Protein AF-A0A9E1VRY5-F1 (afdb_monomer_lite)

Structure (mmCIF, N/CA/C/O backbone):
data_AF-A0A9E1VRY5-F1
#
_entry.id   AF-A0A9E1VRY5-F1
#
loop_
_atom_site.group_PDB
_atom_site.id
_atom_site.type_symbol
_atom_site.label_atom_id
_atom_site.label_alt_id
_atom_site.label_comp_id
_atom_site.label_asym_id
_atom_site.label_entity_id
_atom_site.label_seq_id
_atom_site.pdbx_PDB_ins_code
_atom_site.Cartn_x
_atom_site.Cartn_y
_atom_site.Cartn_z
_atom_site.occupancy
_atom_site.B_iso_or_equiv
_atom_site.auth_seq_id
_atom_site.auth_comp_id
_atom_site.auth_asym_id
_atom_site.auth_atom_id
_atom_site.pdbx_PDB_model_num
ATOM 1 N N . MET A 1 1 ? 6.664 2.450 4.740 1.00 51.69 1 MET A N 1
ATOM 2 C CA . MET A 1 1 ? 5.485 3.036 4.072 1.00 51.69 1 MET A CA 1
ATOM 3 C C . MET A 1 1 ? 4.702 3.788 5.141 1.00 51.69 1 MET A C 1
ATOM 5 O O . MET A 1 1 ? 4.620 3.270 6.242 1.00 51.69 1 MET A O 1
ATOM 9 N N . GLY A 1 2 ? 4.213 5.011 4.906 1.00 58.94 2 GLY A N 1
ATOM 10 C CA . GLY A 1 2 ? 3.115 5.505 5.757 1.00 58.94 2 GLY A CA 1
ATOM 11 C C . GLY A 1 2 ? 1.888 4.640 5.478 1.00 58.94 2 GLY A C 1
ATOM 12 O O . GLY A 1 2 ? 1.753 4.241 4.318 1.00 58.94 2 GLY A O 1
ATOM 13 N N . LEU A 1 3 ? 1.067 4.358 6.493 1.00 70.25 3 LEU A N 1
ATOM 14 C CA . LEU A 1 3 ? -0.078 3.444 6.414 1.00 70.25 3 LEU A CA 1
ATOM 15 C C . LEU A 1 3 ? -0.955 3.789 5.196 1.00 70.25 3 LEU A C 1
ATOM 17 O O . LEU A 1 3 ? -1.642 4.806 5.184 1.00 70.25 3 LEU A O 1
ATOM 21 N N . ILE A 1 4 ? -0.856 3.002 4.123 1.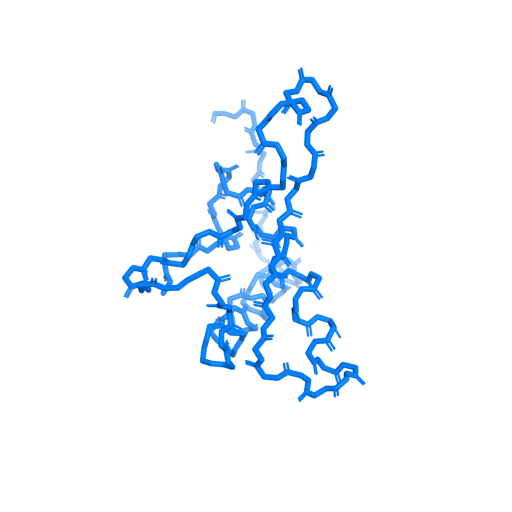00 85.25 4 ILE A N 1
ATOM 22 C CA . ILE A 1 4 ? -1.621 3.197 2.883 1.00 85.25 4 ILE A CA 1
ATOM 23 C C . ILE A 1 4 ? -3.067 2.783 3.110 1.00 85.25 4 ILE A C 1
ATOM 25 O O . ILE A 1 4 ? -3.974 3.461 2.637 1.00 85.25 4 ILE A O 1
ATOM 29 N N . CYS A 1 5 ? -3.267 1.68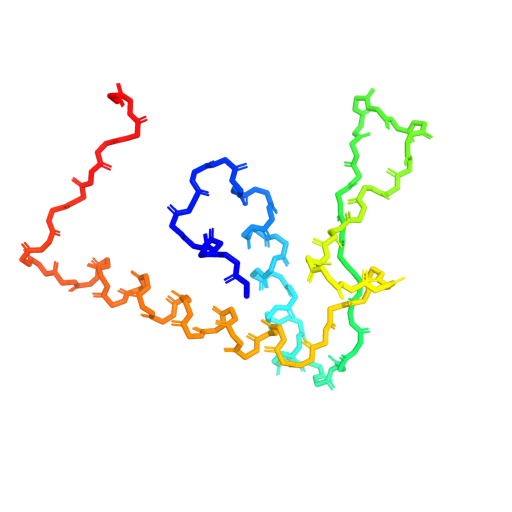3 3.834 1.00 87.25 5 CYS A N 1
ATOM 30 C CA . CYS A 1 5 ? -4.587 1.111 4.078 1.00 87.25 5 CYS A CA 1
ATOM 31 C C . CYS A 1 5 ? -5.452 1.958 5.025 1.00 87.25 5 CYS A C 1
ATOM 33 O O . CYS A 1 5 ? -6.667 1.810 5.010 1.00 87.25 5 CYS A O 1
ATOM 35 N N . SER A 1 6 ? -4.854 2.851 5.821 1.00 84.19 6 SER A N 1
ATOM 36 C CA . SER A 1 6 ? -5.577 3.681 6.795 1.00 84.19 6 SER A CA 1
ATOM 37 C C . SER A 1 6 ? -5.655 5.167 6.418 1.00 84.19 6 SER A C 1
ATOM 39 O O . SER A 1 6 ? -6.087 5.974 7.237 1.00 84.19 6 SER A O 1
ATOM 41 N N . ASP A 1 7 ? -5.189 5.561 5.228 1.00 86.81 7 ASP A N 1
ATOM 42 C CA . ASP A 1 7 ? -5.149 6.961 4.786 1.00 86.81 7 ASP A CA 1
ATOM 43 C C . ASP A 1 7 ? -6.169 7.207 3.663 1.00 86.81 7 ASP A C 1
ATOM 45 O O . ASP A 1 7 ? -5.984 6.795 2.512 1.00 86.81 7 ASP A O 1
ATOM 49 N N . THR A 1 8 ? -7.249 7.920 3.994 1.00 84.19 8 THR A N 1
ATOM 50 C CA . THR A 1 8 ? -8.366 8.220 3.083 1.00 84.19 8 THR A CA 1
ATOM 51 C C . THR A 1 8 ? -7.956 9.090 1.891 1.00 84.19 8 THR A C 1
ATOM 53 O O . THR A 1 8 ? -8.579 9.020 0.830 1.00 84.19 8 THR A O 1
ATOM 56 N N . LEU A 1 9 ? -6.857 9.847 1.990 1.00 88.00 9 LEU A N 1
ATOM 57 C CA . LEU A 1 9 ? -6.326 10.648 0.882 1.00 88.00 9 LEU A CA 1
ATOM 58 C C . LEU A 1 9 ? -5.537 9.800 -0.126 1.00 88.00 9 LEU A C 1
ATOM 60 O O . LEU A 1 9 ? -5.182 10.275 -1.208 1.00 88.00 9 LEU A O 1
ATOM 64 N N . ARG A 1 10 ? -5.255 8.533 0.203 1.00 89.12 10 ARG A N 1
ATOM 65 C CA . ARG A 1 10 ? -4.385 7.640 -0.576 1.00 89.12 10 ARG A CA 1
ATOM 66 C C . ARG A 1 10 ? -5.123 6.464 -1.213 1.00 89.12 10 ARG A C 1
ATOM 68 O O . ARG A 1 10 ? -4.472 5.542 -1.701 1.00 89.12 10 ARG A O 1
ATOM 75 N N . THR A 1 11 ? -6.448 6.531 -1.338 1.00 90.50 11 THR A N 1
ATOM 76 C CA . THR A 1 11 ? -7.298 5.489 -1.962 1.00 90.50 11 THR A CA 1
ATOM 77 C C . THR A 1 11 ? -6.804 5.020 -3.336 1.00 90.50 11 THR A C 1
ATOM 79 O O . THR A 1 11 ? -6.729 3.821 -3.597 1.00 90.50 11 THR A O 1
ATOM 82 N N . LYS A 1 12 ? -6.372 5.938 -4.212 1.00 92.00 12 LYS A N 1
ATOM 83 C CA . LYS A 1 12 ? -5.797 5.586 -5.528 1.00 92.00 12 LYS A CA 1
ATOM 84 C C . LYS A 1 12 ? -4.481 4.813 -5.412 1.00 92.00 12 LYS A C 1
ATOM 86 O O . LYS A 1 12 ? -4.234 3.891 -6.183 1.00 92.00 12 LYS A O 1
ATOM 91 N N . ALA A 1 13 ? -3.632 5.186 -4.455 1.00 92.75 13 ALA A N 1
ATOM 92 C CA . ALA A 1 13 ? -2.383 4.478 -4.200 1.00 92.75 13 ALA A CA 1
ATOM 93 C C . ALA A 1 13 ? -2.650 3.083 -3.619 1.00 92.75 13 ALA A C 1
ATOM 95 O O . ALA A 1 13 ? -2.021 2.125 -4.058 1.00 92.75 13 ALA A O 1
ATOM 96 N N . MET A 1 14 ? -3.616 2.961 -2.701 1.00 93.94 14 MET A N 1
ATOM 97 C CA . MET A 1 14 ? -4.072 1.676 -2.163 1.00 93.94 14 MET A CA 1
ATOM 98 C C . MET A 1 14 ? -4.573 0.755 -3.278 1.00 93.94 14 MET A C 1
ATOM 100 O O . MET A 1 14 ? -4.115 -0.379 -3.378 1.00 93.94 14 MET A O 1
ATOM 104 N N . GLN A 1 15 ? -5.429 1.259 -4.173 1.00 95.06 15 GLN A N 1
ATOM 105 C CA . GLN A 1 15 ? -5.929 0.490 -5.314 1.00 95.06 15 GLN A CA 1
ATOM 106 C C . GLN A 1 15 ? -4.787 -0.052 -6.188 1.00 95.06 15 GLN A C 1
ATOM 108 O O . GLN A 1 15 ? -4.774 -1.237 -6.518 1.00 95.06 15 GLN A O 1
ATOM 113 N N . LEU A 1 16 ? -3.817 0.795 -6.554 1.00 95.69 16 LEU A N 1
ATOM 114 C CA . LEU A 1 16 ? -2.658 0.362 -7.339 1.00 95.69 16 LEU A CA 1
ATOM 115 C C . LEU A 1 16 ? -1.835 -0.700 -6.598 1.00 95.69 16 LEU A C 1
ATOM 117 O O . LEU A 1 16 ? -1.437 -1.685 -7.213 1.00 95.69 16 LEU A O 1
ATOM 121 N N . MET A 1 17 ? -1.617 -0.539 -5.290 1.00 95.19 17 MET A N 1
ATOM 122 C CA . MET A 1 17 ? -0.891 -1.523 -4.482 1.00 95.19 17 MET A CA 1
ATOM 123 C C . MET A 1 17 ? -1.617 -2.872 -4.397 1.00 95.19 17 MET A C 1
ATOM 125 O O . MET A 1 17 ? -0.948 -3.901 -4.469 1.00 95.19 17 MET A O 1
ATOM 129 N N . CYS A 1 18 ? -2.955 -2.901 -4.351 1.00 96.00 18 CYS A N 1
ATOM 130 C CA . CYS A 1 18 ? -3.722 -4.150 -4.445 1.00 96.00 18 CYS A CA 1
ATOM 131 C C . CYS A 1 18 ? -3.427 -4.896 -5.754 1.00 96.00 18 CYS A C 1
ATOM 133 O O . CYS A 1 18 ? -3.145 -6.094 -5.733 1.00 96.00 18 CYS A O 1
ATOM 135 N N . TYR A 1 19 ? -3.444 -4.196 -6.894 1.00 96.12 19 TYR A N 1
ATOM 136 C CA . TYR A 1 19 ? -3.118 -4.808 -8.187 1.00 96.12 19 TYR A CA 1
ATOM 137 C C . TYR A 1 19 ? -1.672 -5.290 -8.254 1.00 96.12 19 TYR A C 1
ATOM 139 O O . TYR A 1 19 ? -1.416 -6.386 -8.747 1.00 96.12 19 TYR A O 1
ATOM 147 N N . VAL A 1 20 ? -0.732 -4.504 -7.728 1.00 95.75 20 VAL A N 1
ATOM 148 C CA . VAL A 1 20 ? 0.684 -4.884 -7.659 1.00 95.75 20 VAL A CA 1
ATOM 149 C C . VAL A 1 20 ? 0.863 -6.146 -6.819 1.00 95.75 20 VAL A C 1
ATOM 151 O O . VAL A 1 20 ? 1.545 -7.070 -7.257 1.00 95.75 20 VAL A O 1
ATOM 154 N N . TRP A 1 21 ? 0.216 -6.220 -5.655 1.00 95.62 21 TRP A N 1
ATOM 155 C CA . TRP A 1 21 ? 0.247 -7.393 -4.786 1.00 95.62 21 TRP A CA 1
ATOM 156 C C . TRP A 1 21 ? -0.335 -8.632 -5.485 1.00 95.62 21 TRP A C 1
ATOM 158 O O . TRP A 1 21 ? 0.341 -9.660 -5.550 1.00 95.62 21 TRP A O 1
ATOM 168 N N . MET A 1 22 ? -1.522 -8.531 -6.099 1.00 95.62 22 MET A N 1
ATOM 169 C CA . MET A 1 22 ? -2.140 -9.644 -6.840 1.00 95.62 22 MET A CA 1
ATOM 170 C C . MET A 1 22 ? -1.264 -10.118 -8.007 1.00 95.62 22 MET A C 1
ATOM 172 O O . MET A 1 22 ? -1.066 -11.322 -8.203 1.00 95.62 22 MET A O 1
ATOM 176 N N . TYR A 1 23 ? -0.709 -9.177 -8.773 1.00 95.81 23 TYR A N 1
ATOM 177 C CA . TYR A 1 23 ? 0.153 -9.478 -9.911 1.00 95.81 23 TYR A CA 1
ATOM 178 C C . TYR A 1 23 ? 1.457 -10.147 -9.468 1.00 95.81 23 TYR A C 1
ATOM 180 O O . TYR A 1 23 ? 1.850 -11.166 -10.039 1.00 95.81 23 TYR A O 1
ATOM 188 N N . HIS A 1 24 ? 2.095 -9.636 -8.411 1.00 94.75 24 HIS A N 1
ATOM 189 C CA . HIS A 1 24 ? 3.285 -10.237 -7.813 1.00 94.75 24 HIS A CA 1
ATOM 190 C C . HIS A 1 24 ? 3.015 -11.667 -7.331 1.00 94.75 24 HIS A C 1
ATOM 192 O O . HIS A 1 24 ? 3.783 -12.571 -7.650 1.00 94.75 24 HIS A O 1
ATOM 198 N N . LYS A 1 25 ? 1.910 -11.912 -6.613 1.00 93.31 25 LYS A N 1
ATOM 199 C CA . LYS A 1 25 ? 1.552 -13.263 -6.136 1.00 93.31 25 LYS A CA 1
ATOM 200 C C . LYS A 1 25 ? 1.289 -14.243 -7.284 1.00 93.31 25 LYS A C 1
ATOM 202 O O . LYS A 1 25 ? 1.647 -15.411 -7.171 1.00 93.31 25 LYS A O 1
ATOM 207 N N . SER A 1 26 ? 0.719 -13.764 -8.390 1.00 94.75 26 SER A N 1
ATOM 208 C CA . SER A 1 26 ? 0.372 -14.601 -9.547 1.00 94.75 26 SER A CA 1
ATOM 209 C C . SER A 1 26 ? 1.567 -14.903 -10.458 1.00 94.75 26 SER A C 1
ATOM 211 O O . SER A 1 26 ? 1.652 -15.987 -11.025 1.00 94.75 26 SER A O 1
ATOM 213 N N . THR A 1 27 ? 2.492 -13.952 -10.613 1.00 94.31 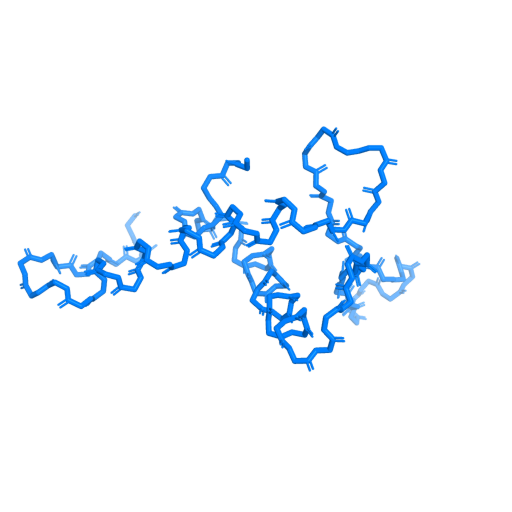27 THR A N 1
ATOM 214 C CA . THR A 1 27 ? 3.573 -14.026 -11.618 1.00 94.31 27 THR A CA 1
ATOM 215 C C . THR A 1 27 ? 4.975 -14.148 -11.031 1.00 94.31 27 THR A C 1
ATOM 217 O O . THR A 1 27 ? 5.902 -14.492 -11.757 1.00 94.31 27 THR A O 1
ATOM 220 N N . ARG A 1 28 ? 5.148 -13.864 -9.732 1.00 89.44 28 ARG A N 1
ATOM 221 C CA . ARG A 1 28 ? 6.448 -13.735 -9.046 1.00 89.44 28 ARG A CA 1
ATOM 222 C C . ARG A 1 28 ? 7.356 -12.642 -9.634 1.00 89.44 28 ARG A C 1
ATOM 224 O O . ARG A 1 28 ? 8.574 -12.718 -9.518 1.00 89.44 28 ARG A O 1
ATOM 231 N N . CYS A 1 29 ? 6.782 -11.626 -10.281 1.00 89.56 29 CYS A N 1
ATOM 232 C CA . CYS A 1 29 ? 7.534 -10.488 -10.805 1.00 89.56 29 CYS A CA 1
ATOM 233 C C . CYS A 1 29 ? 7.986 -9.552 -9.673 1.00 89.56 29 CYS A C 1
ATOM 235 O O . CYS A 1 29 ? 7.149 -8.989 -8.979 1.00 89.56 29 CYS A O 1
ATOM 237 N N . GLU A 1 30 ? 9.294 -9.342 -9.518 1.00 81.75 30 GLU A N 1
ATOM 238 C CA . GLU A 1 30 ? 9.874 -8.596 -8.384 1.00 81.75 30 GLU A CA 1
ATOM 239 C C . GLU A 1 30 ? 9.997 -7.078 -8.601 1.00 81.75 30 GLU A C 1
ATOM 241 O O . GLU A 1 30 ? 10.247 -6.332 -7.656 1.00 81.75 30 GLU A O 1
ATOM 246 N N . LYS A 1 31 ? 9.865 -6.605 -9.846 1.00 85.81 31 LYS A N 1
ATOM 247 C CA . LYS A 1 31 ? 10.023 -5.189 -10.212 1.00 85.81 31 LYS A CA 1
ATOM 248 C C . LYS A 1 31 ? 8.816 -4.729 -11.006 1.00 85.81 31 LYS A C 1
ATOM 250 O O . LYS A 1 31 ? 8.764 -4.893 -12.223 1.00 85.81 31 LYS A O 1
ATOM 255 N N . ILE A 1 32 ? 7.851 -4.146 -10.309 1.00 92.69 32 ILE A N 1
ATOM 256 C CA . ILE A 1 32 ? 6.573 -3.749 -10.898 1.00 92.69 32 ILE A CA 1
ATOM 257 C C . ILE A 1 32 ? 6.485 -2.226 -10.902 1.00 92.69 32 ILE A C 1
ATOM 259 O O . ILE A 1 32 ? 6.764 -1.583 -9.897 1.00 92.69 32 ILE A O 1
ATOM 263 N N . SER A 1 33 ? 6.076 -1.631 -12.022 1.00 92.94 33 SER A N 1
ATOM 264 C CA . SER A 1 33 ? 5.653 -0.229 -12.056 1.00 92.94 33 SER A CA 1
ATOM 265 C C . SER A 1 33 ? 4.144 -0.186 -12.240 1.00 92.94 33 SER A C 1
ATOM 267 O O . SER A 1 33 ? 3.603 -0.885 -13.095 1.00 92.94 33 SER A O 1
ATOM 269 N N . ALA A 1 34 ? 3.465 0.624 -11.435 1.00 94.44 34 ALA A N 1
ATOM 270 C CA . ALA A 1 34 ? 2.023 0.803 -11.501 1.00 94.44 34 ALA A CA 1
ATOM 271 C C . ALA A 1 34 ? 1.695 2.285 -11.649 1.00 94.44 34 ALA A C 1
ATOM 273 O O . ALA A 1 34 ? 2.410 3.145 -11.136 1.00 94.44 34 ALA A O 1
ATOM 274 N N . GLY A 1 35 ? 0.607 2.595 -12.343 1.00 94.38 35 GLY A N 1
ATOM 275 C CA . GLY A 1 35 ? 0.185 3.968 -12.561 1.00 94.38 35 GLY A CA 1
ATOM 276 C C . GLY A 1 35 ? -1.233 4.059 -13.095 1.00 94.38 35 GLY A C 1
ATOM 277 O O . GLY A 1 35 ? -1.840 3.058 -13.464 1.00 94.38 35 GLY A O 1
ATOM 278 N N . ILE A 1 36 ? -1.752 5.281 -13.123 1.00 94.44 36 ILE A N 1
ATOM 279 C CA . ILE A 1 36 ? -3.090 5.597 -13.621 1.00 94.44 36 ILE A CA 1
ATOM 280 C C . ILE A 1 36 ? -2.951 6.394 -14.911 1.00 94.44 36 ILE A C 1
ATOM 282 O O . ILE A 1 36 ? -2.151 7.325 -14.994 1.00 94.44 36 ILE A O 1
ATOM 286 N N . ILE A 1 37 ? -3.771 6.067 -15.902 1.00 93.75 37 ILE A N 1
ATOM 287 C CA . ILE A 1 37 ? -3.960 6.903 -17.087 1.00 93.75 37 ILE A CA 1
ATOM 288 C C . ILE A 1 37 ? -5.187 7.779 -16.831 1.00 93.75 37 ILE A C 1
ATOM 290 O O . ILE A 1 37 ? -6.287 7.276 -16.607 1.00 93.75 37 ILE A O 1
ATOM 294 N N . SER A 1 38 ? -4.997 9.098 -16.824 1.00 91.38 38 SER A N 1
ATOM 295 C CA . SER A 1 38 ? -6.093 10.055 -16.658 1.00 91.38 38 SER A CA 1
ATOM 296 C C . SER A 1 38 ? -6.611 10.489 -18.021 1.00 91.38 38 SER A C 1
ATOM 298 O O . SER A 1 38 ? -5.907 11.186 -18.744 1.00 91.38 38 SER A O 1
ATOM 300 N N . PHE A 1 39 ? -7.860 10.163 -18.354 1.00 92.31 39 PHE A N 1
ATOM 301 C CA . PHE A 1 39 ? -8.465 10.660 -19.595 1.00 92.31 39 PHE A CA 1
ATOM 302 C C . PHE A 1 39 ? -8.688 12.176 -19.591 1.00 92.31 39 PHE A C 1
ATOM 304 O O . PHE A 1 39 ? -8.608 12.802 -20.641 1.00 92.31 39 PHE A O 1
ATOM 311 N N . ARG A 1 40 ? -8.896 12.787 -18.415 1.00 91.94 40 ARG A N 1
ATOM 312 C CA . ARG A 1 40 ? -8.993 14.251 -18.287 1.00 91.94 40 ARG A CA 1
ATOM 313 C C . ARG A 1 40 ? -7.657 14.936 -18.593 1.00 91.94 40 ARG A C 1
ATOM 315 O O . ARG A 1 40 ? -7.648 16.002 -19.191 1.00 91.94 40 ARG A O 1
ATOM 322 N N . ASN A 1 41 ? -6.549 14.312 -18.191 1.00 88.94 41 ASN A N 1
ATOM 323 C CA . ASN A 1 41 ? -5.199 14.864 -18.313 1.00 88.94 41 ASN A CA 1
ATOM 324 C C . ASN A 1 41 ? -4.313 13.933 -19.150 1.00 88.94 41 ASN A C 1
ATOM 326 O O . ASN A 1 41 ? -3.242 13.522 -18.702 1.00 88.94 41 ASN A O 1
ATOM 330 N N . LEU A 1 42 ? -4.774 13.568 -20.350 1.00 91.06 42 LEU A N 1
ATOM 331 C CA . LEU A 1 42 ? -4.113 12.554 -21.178 1.00 91.06 42 LEU A CA 1
ATOM 332 C C . LEU A 1 42 ? -2.676 12.947 -21.569 1.00 91.06 42 LEU A C 1
ATOM 334 O O . LEU A 1 42 ? -1.806 12.086 -21.668 1.00 91.06 42 LEU A O 1
ATOM 338 N N . SER A 1 43 ? -2.405 14.251 -21.703 1.00 93.12 43 SER A N 1
ATOM 339 C CA . SER A 1 43 ? -1.070 14.810 -21.965 1.00 93.12 43 SER A CA 1
ATOM 340 C C . SER A 1 43 ? -0.029 14.454 -20.901 1.00 93.12 43 SER A C 1
ATOM 342 O O . SER A 1 43 ? 1.162 14.450 -21.194 1.00 93.12 43 SER A O 1
ATOM 344 N N . ASN A 1 44 ? -0.458 14.138 -19.675 1.00 88.94 44 ASN A N 1
ATOM 345 C CA . ASN A 1 44 ? 0.441 13.765 -18.581 1.00 88.94 44 ASN A CA 1
ATOM 346 C C . ASN A 1 44 ? 0.911 12.304 -18.683 1.00 88.94 44 ASN A C 1
ATOM 348 O O . ASN A 1 44 ? 1.709 11.858 -17.858 1.00 88.94 44 ASN A O 1
ATOM 352 N N . GLY A 1 45 ? 0.410 11.550 -19.667 1.00 91.25 45 GLY A N 1
ATOM 353 C CA . GLY A 1 45 ? 0.726 10.142 -19.847 1.00 91.25 45 GLY A CA 1
ATOM 354 C C . GLY A 1 45 ? 0.314 9.293 -18.643 1.00 91.25 45 GLY A C 1
ATOM 355 O O . GLY A 1 45 ? -0.702 9.535 -17.989 1.00 91.25 45 GLY A O 1
ATOM 356 N N . THR A 1 46 ? 1.111 8.262 -18.357 1.00 92.44 46 THR A N 1
ATOM 357 C CA . THR A 1 46 ? 0.876 7.388 -17.200 1.00 92.44 46 THR A CA 1
ATOM 358 C C . THR A 1 46 ? 1.382 8.057 -15.925 1.00 92.44 46 THR A C 1
ATOM 360 O O . THR A 1 46 ? 2.586 8.235 -15.737 1.00 92.44 46 THR A O 1
ATOM 363 N N . MET A 1 47 ? 0.466 8.374 -15.014 1.00 92.00 47 MET A N 1
ATOM 364 C CA . MET A 1 47 ? 0.780 8.889 -13.684 1.00 92.00 47 MET A CA 1
ATOM 365 C C . MET A 1 47 ? 1.211 7.731 -12.779 1.00 92.00 47 MET A C 1
ATOM 367 O O . MET A 1 47 ? 0.369 7.018 -12.229 1.00 92.00 47 MET A O 1
ATOM 371 N N . LYS A 1 48 ? 2.522 7.517 -12.657 1.00 92.38 48 LYS A N 1
ATOM 372 C CA . LYS A 1 48 ? 3.100 6.404 -11.891 1.00 92.38 48 LYS A CA 1
ATOM 373 C C . LYS A 1 48 ? 2.974 6.594 -10.378 1.00 92.38 48 LYS A C 1
ATOM 375 O O . LYS A 1 48 ? 3.049 7.713 -9.866 1.00 92.38 48 LYS A O 1
ATOM 380 N N . LEU A 1 49 ? 2.820 5.480 -9.666 1.00 91.69 49 LEU A N 1
ATOM 381 C CA . LEU A 1 49 ? 2.882 5.423 -8.213 1.00 91.69 49 LEU A CA 1
ATOM 382 C C . LEU A 1 49 ? 4.316 5.694 -7.757 1.00 91.69 49 LEU A C 1
ATOM 384 O O . LEU A 1 49 ? 5.242 4.985 -8.143 1.00 91.69 49 LEU A O 1
ATOM 388 N N . LYS A 1 50 ? 4.488 6.701 -6.902 1.00 86.56 50 LYS A N 1
ATOM 389 C CA . LYS A 1 50 ? 5.786 7.032 -6.311 1.00 86.56 50 LYS A CA 1
ATOM 390 C C . LYS A 1 50 ? 5.923 6.390 -4.939 1.00 86.56 50 LYS A C 1
ATOM 392 O O . LYS A 1 50 ? 5.065 6.573 -4.074 1.00 86.56 50 LYS A O 1
ATOM 397 N N . ILE A 1 51 ? 7.030 5.686 -4.728 1.00 82.06 51 ILE A N 1
ATOM 398 C CA . ILE A 1 51 ? 7.382 5.102 -3.434 1.00 82.06 51 ILE A CA 1
ATOM 399 C C . ILE A 1 51 ? 8.260 6.099 -2.680 1.00 82.06 51 ILE A C 1
ATOM 401 O O . ILE A 1 51 ? 9.262 6.591 -3.199 1.00 82.06 51 ILE A O 1
ATOM 405 N N . LYS A 1 52 ? 7.861 6.438 -1.449 1.00 75.31 52 LYS A N 1
ATOM 406 C CA . LYS A 1 52 ? 8.593 7.399 -0.614 1.00 75.31 52 LYS A CA 1
ATOM 407 C C . LYS A 1 52 ? 10.023 6.893 -0.396 1.00 75.31 52 LYS A C 1
ATOM 409 O O . LYS A 1 52 ? 10.203 5.742 -0.017 1.00 75.31 52 LYS A O 1
ATOM 414 N N . ASN A 1 53 ? 11.007 7.769 -0.596 1.00 73.38 53 ASN A N 1
ATOM 415 C CA . ASN A 1 53 ? 12.443 7.475 -0.487 1.00 73.38 53 ASN A CA 1
ATOM 416 C C . ASN A 1 53 ? 12.992 6.484 -1.534 1.00 73.38 53 ASN A C 1
ATOM 418 O O . ASN A 1 53 ? 14.112 6.005 -1.376 1.00 73.38 53 ASN A O 1
ATOM 422 N N . SER A 1 54 ? 12.250 6.199 -2.609 1.00 77.12 54 SER A N 1
ATOM 423 C CA . SER A 1 54 ? 12.785 5.492 -3.774 1.00 77.12 54 SER A CA 1
ATOM 424 C C . SER A 1 54 ? 13.243 6.494 -4.831 1.00 77.12 54 SER A C 1
ATOM 426 O O . SER A 1 54 ? 12.541 7.458 -5.133 1.00 77.12 54 SER A O 1
ATOM 428 N N . GLN A 1 55 ? 14.411 6.246 -5.424 1.00 76.00 55 GLN A N 1
ATOM 429 C CA . GLN A 1 55 ? 14.882 6.978 -6.608 1.00 76.00 55 GLN A CA 1
ATOM 430 C C . GLN A 1 55 ? 14.234 6.465 -7.905 1.00 76.00 55 GLN A C 1
ATOM 432 O O . GLN A 1 55 ? 14.465 7.018 -8.976 1.00 76.00 55 GLN A O 1
ATOM 437 N N . THR A 1 56 ? 13.436 5.397 -7.821 1.00 82.38 56 THR A N 1
ATOM 438 C CA . THR A 1 56 ? 12.784 4.753 -8.965 1.00 82.38 56 THR A CA 1
ATOM 439 C C . THR A 1 56 ? 11.273 4.655 -8.755 1.00 82.38 56 THR A C 1
ATOM 441 O O . THR A 1 56 ? 10.799 4.538 -7.625 1.00 82.38 56 THR A O 1
ATOM 444 N N . ASP A 1 57 ? 10.516 4.614 -9.852 1.00 83.75 57 ASP A N 1
ATOM 445 C CA . ASP A 1 57 ? 9.072 4.320 -9.841 1.00 83.75 57 ASP A CA 1
ATOM 446 C C . ASP A 1 57 ? 8.781 2.803 -9.809 1.00 83.75 57 ASP A C 1
ATOM 448 O O . ASP A 1 57 ? 7.709 2.353 -10.231 1.00 83.75 57 ASP A O 1
ATOM 452 N N . LEU A 1 58 ? 9.770 1.998 -9.405 1.00 89.62 58 LEU A N 1
ATOM 453 C CA . LEU A 1 58 ? 9.631 0.557 -9.255 1.00 89.62 58 LEU A CA 1
ATOM 454 C C . LEU A 1 58 ? 9.212 0.231 -7.827 1.00 89.62 58 LEU A C 1
ATOM 456 O O . LEU A 1 58 ? 9.750 0.760 -6.855 1.00 89.62 58 LEU A O 1
ATOM 460 N N . ILE A 1 59 ? 8.250 -0.672 -7.737 1.00 91.06 59 ILE A N 1
ATOM 461 C CA . ILE A 1 59 ? 7.750 -1.257 -6.508 1.00 91.06 59 ILE A CA 1
ATOM 462 C C . ILE A 1 59 ? 8.466 -2.590 -6.358 1.00 91.06 59 ILE A C 1
ATOM 464 O O . ILE A 1 59 ? 8.392 -3.445 -7.245 1.00 91.06 59 ILE A O 1
ATOM 468 N N . ASP A 1 60 ? 9.196 -2.722 -5.259 1.00 89.88 60 ASP A N 1
ATOM 469 C CA . ASP A 1 60 ? 9.995 -3.891 -4.932 1.00 89.88 60 ASP A CA 1
ATOM 470 C C . ASP A 1 60 ? 9.241 -4.849 -4.001 1.00 89.88 60 ASP A C 1
ATOM 472 O O . ASP A 1 60 ? 8.222 -4.510 -3.387 1.00 89.88 60 ASP A O 1
ATOM 476 N N . SER A 1 61 ? 9.779 -6.056 -3.846 1.00 88.75 61 SER A N 1
ATOM 477 C CA . SER A 1 61 ? 9.199 -7.078 -2.973 1.00 88.75 61 SER A CA 1
ATOM 478 C C . SER A 1 61 ? 9.075 -6.611 -1.516 1.00 88.75 61 SER A C 1
ATOM 480 O O . SER A 1 61 ? 8.126 -6.991 -0.834 1.00 88.75 61 SER A O 1
ATOM 482 N N . SER A 1 62 ? 9.976 -5.745 -1.032 1.00 89.75 62 SER A N 1
ATOM 483 C CA . SER A 1 62 ? 9.924 -5.223 0.342 1.00 89.75 62 SER A CA 1
ATOM 484 C C . SER A 1 62 ? 8.706 -4.317 0.580 1.00 89.75 62 SER A C 1
ATOM 486 O O . SER A 1 62 ? 8.031 -4.426 1.612 1.00 89.75 62 SER A O 1
ATOM 488 N N . SER A 1 63 ? 8.362 -3.481 -0.405 1.00 90.19 63 SER A N 1
ATOM 489 C CA . SER A 1 63 ? 7.157 -2.650 -0.395 1.00 90.19 63 SER A CA 1
ATOM 490 C C . SER A 1 63 ? 5.889 -3.498 -0.466 1.00 90.19 63 SER A C 1
ATOM 492 O O . SER A 1 63 ? 4.916 -3.200 0.224 1.00 90.19 63 SER A O 1
ATOM 494 N N . ILE A 1 64 ? 5.909 -4.577 -1.255 1.00 92.25 64 ILE A N 1
ATOM 495 C CA . ILE A 1 64 ? 4.777 -5.504 -1.403 1.00 92.25 64 ILE A CA 1
ATOM 496 C C . ILE A 1 64 ? 4.518 -6.267 -0.102 1.00 92.25 64 ILE A C 1
ATOM 498 O O . ILE A 1 64 ? 3.374 -6.335 0.338 1.00 92.25 64 ILE A O 1
ATOM 502 N N . VAL A 1 65 ? 5.564 -6.784 0.551 1.00 92.38 65 VAL A N 1
ATOM 503 C CA . VAL A 1 65 ? 5.450 -7.473 1.851 1.00 92.38 65 VAL A CA 1
ATOM 504 C C . VAL A 1 65 ? 4.962 -6.520 2.940 1.00 92.38 65 VAL A C 1
ATOM 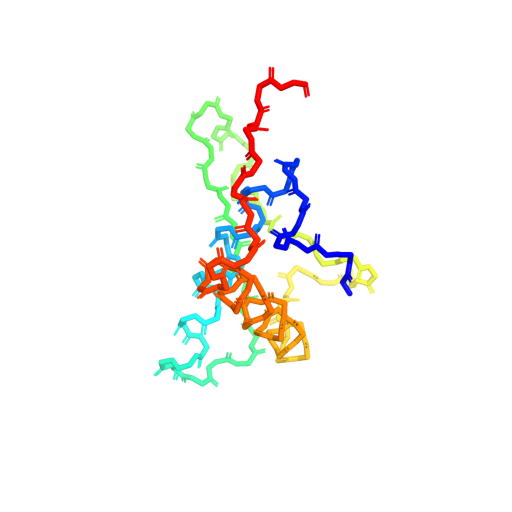506 O O . VAL A 1 65 ? 4.157 -6.896 3.789 1.00 92.38 65 VAL A O 1
ATOM 509 N N . SER A 1 66 ? 5.432 -5.272 2.924 1.00 92.06 66 SER A N 1
ATOM 510 C CA . SER A 1 66 ? 4.972 -4.257 3.877 1.00 92.06 66 SER A CA 1
ATOM 511 C C . SER A 1 66 ? 3.489 -3.936 3.676 1.00 92.06 66 SER A C 1
ATOM 513 O O . SER A 1 66 ? 2.742 -3.873 4.646 1.00 92.06 66 SER A O 1
ATOM 515 N N . PHE A 1 67 ? 3.057 -3.792 2.420 1.00 93.38 67 PHE A N 1
ATOM 516 C CA . PHE A 1 67 ? 1.654 -3.580 2.073 1.00 93.38 67 PHE A CA 1
ATOM 517 C C . PHE A 1 67 ? 0.765 -4.772 2.450 1.00 93.38 67 PHE A C 1
ATOM 519 O O . PHE A 1 67 ? -0.327 -4.568 2.967 1.00 93.38 67 PHE A O 1
ATOM 526 N N . GLU A 1 68 ? 1.234 -6.005 2.246 1.00 95.06 68 GLU A N 1
ATOM 527 C CA . GLU A 1 68 ? 0.508 -7.221 2.636 1.00 95.06 68 GLU A CA 1
ATOM 528 C C . GLU A 1 68 ? 0.187 -7.235 4.136 1.00 95.06 68 GLU A C 1
ATOM 530 O O . GLU A 1 68 ? -0.959 -7.465 4.506 1.00 95.06 68 GLU A O 1
ATOM 535 N N . LYS A 1 69 ? 1.147 -6.869 4.995 1.00 94.81 69 LYS A N 1
ATOM 536 C CA . LYS A 1 69 ? 0.914 -6.757 6.447 1.00 94.81 69 LYS A CA 1
ATOM 537 C C . LYS A 1 69 ? -0.137 -5.706 6.804 1.00 94.81 69 LYS A C 1
ATOM 539 O O . LYS A 1 69 ? -0.944 -5.919 7.704 1.00 94.81 69 LYS A O 1
ATOM 544 N N . GLU A 1 70 ? -0.124 -4.560 6.123 1.00 94.38 70 GLU A N 1
ATOM 545 C CA . GLU A 1 70 ? -1.142 -3.522 6.327 1.00 94.38 70 GLU A CA 1
ATOM 546 C C . GLU A 1 70 ? -2.529 -4.000 5.875 1.00 94.38 70 GLU A C 1
ATOM 548 O O . GLU A 1 70 ? -3.526 -3.718 6.538 1.00 94.38 70 GLU A O 1
ATOM 553 N N . LEU A 1 71 ? -2.599 -4.733 4.761 1.00 94.69 71 LEU A N 1
ATOM 554 C CA . LEU A 1 71 ? -3.838 -5.298 4.234 1.00 94.69 71 LEU A CA 1
ATOM 555 C C . LEU A 1 71 ? -4.418 -6.370 5.167 1.00 94.69 71 LEU A C 1
ATOM 557 O O . LEU A 1 71 ? -5.613 -6.341 5.448 1.00 94.69 71 LEU A O 1
ATOM 561 N N . GLU A 1 72 ? -3.585 -7.276 5.685 1.00 95.44 72 GLU A N 1
ATOM 562 C CA . GLU A 1 72 ? -3.983 -8.271 6.691 1.00 95.44 72 GLU A CA 1
ATOM 563 C C . GLU A 1 72 ? -4.529 -7.604 7.960 1.00 95.44 72 GLU A C 1
ATOM 565 O O . GLU A 1 72 ? -5.558 -8.029 8.490 1.00 95.44 72 GLU A O 1
ATOM 570 N N . GLY A 1 73 ? -3.876 -6.530 8.421 1.00 94.31 73 GLY A N 1
ATOM 571 C CA . GLY A 1 73 ? -4.338 -5.735 9.558 1.00 94.31 73 GLY A CA 1
ATOM 572 C C . GLY A 1 73 ? -5.716 -5.117 9.317 1.00 94.31 73 GLY A C 1
ATOM 573 O O . GLY A 1 73 ? -6.605 -5.274 10.150 1.00 94.31 73 GLY A O 1
ATOM 574 N N . LEU A 1 74 ? -5.919 -4.491 8.153 1.00 93.31 74 LEU A N 1
ATOM 575 C CA . LEU A 1 74 ? -7.207 -3.904 7.779 1.00 93.31 74 LEU A CA 1
ATOM 576 C C . LEU A 1 74 ? -8.313 -4.965 7.679 1.00 93.31 74 LEU A C 1
ATOM 578 O O . LEU A 1 74 ? -9.405 -4.762 8.198 1.00 93.31 74 LEU A O 1
ATOM 582 N N . ILE A 1 75 ? -8.048 -6.107 7.038 1.00 94.69 75 ILE A N 1
ATOM 583 C CA . ILE A 1 75 ? -9.029 -7.200 6.944 1.00 94.69 75 ILE A CA 1
ATOM 584 C C . ILE A 1 75 ? -9.372 -7.727 8.340 1.00 94.69 75 ILE A C 1
ATOM 586 O O . ILE A 1 75 ? -10.538 -7.975 8.626 1.00 94.69 75 ILE A O 1
ATOM 590 N N . SER A 1 76 ? -8.382 -7.863 9.222 1.00 95.69 76 SER A N 1
ATOM 591 C CA . SER A 1 76 ? -8.613 -8.303 10.602 1.00 95.69 76 SER A CA 1
ATOM 592 C C . SER A 1 76 ? -9.496 -7.320 11.377 1.00 95.69 76 SER A C 1
ATOM 594 O O . SER A 1 76 ? -10.387 -7.761 12.094 1.00 95.69 76 SER A O 1
ATOM 596 N N . GLU A 1 77 ? -9.296 -6.009 11.195 1.00 94.69 77 GLU A N 1
ATOM 597 C CA . GLU A 1 77 ? -10.153 -4.964 11.775 1.00 94.69 77 GLU A CA 1
ATOM 598 C C . GLU A 1 77 ? -11.590 -5.048 11.239 1.00 94.69 77 GLU A C 1
ATOM 600 O O . GLU A 1 77 ? -12.532 -5.055 12.023 1.00 94.69 77 GLU A O 1
ATOM 605 N N . ILE A 1 78 ? -11.760 -5.187 9.917 1.00 94.38 78 ILE A N 1
ATOM 606 C CA . ILE A 1 78 ? -13.072 -5.343 9.258 1.00 94.38 78 ILE A CA 1
ATOM 607 C C . ILE A 1 78 ? -13.834 -6.560 9.803 1.00 94.38 78 ILE A C 1
ATOM 609 O O . ILE A 1 78 ? -15.061 -6.544 9.886 1.00 94.38 78 ILE A O 1
ATOM 613 N N . MET A 1 79 ? -13.110 -7.628 10.139 1.00 97.00 79 MET A N 1
ATOM 614 C CA . MET A 1 79 ? -13.68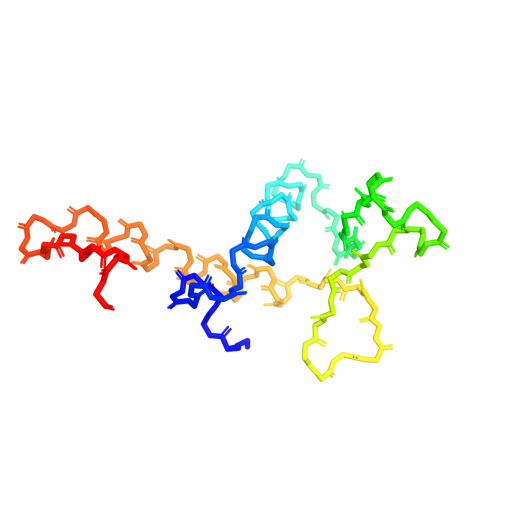0 -8.890 10.608 1.00 97.00 79 MET A CA 1
ATOM 615 C C . MET A 1 79 ? -13.892 -8.941 12.130 1.00 97.00 79 MET A C 1
ATOM 617 O O . MET A 1 79 ? -14.452 -9.927 12.613 1.00 97.00 79 MET A O 1
ATOM 621 N N . ASP A 1 80 ? -13.469 -7.927 12.895 1.00 97.38 80 ASP A N 1
ATOM 622 C CA . ASP A 1 80 ? -13.683 -7.876 14.343 1.00 97.38 80 ASP A CA 1
ATOM 623 C C . ASP A 1 80 ? -15.063 -7.267 14.670 1.00 97.38 80 ASP A C 1
ATOM 625 O O . ASP A 1 80 ? -15.246 -6.054 14.549 1.00 97.38 80 ASP A O 1
ATOM 629 N N . PRO A 1 81 ? -16.041 -8.054 15.166 1.00 96.25 81 PRO A N 1
ATOM 630 C CA . PRO A 1 81 ? -17.377 -7.547 15.487 1.00 96.25 81 PRO A CA 1
ATOM 631 C C . PRO A 1 81 ? -17.393 -6.542 16.649 1.00 96.25 81 PRO A C 1
ATOM 633 O O . PRO A 1 81 ? -18.428 -5.934 16.916 1.00 96.25 81 PRO A O 1
ATOM 636 N N . LYS A 1 82 ? -16.284 -6.385 17.384 1.00 97.50 82 LYS A N 1
ATOM 637 C CA . LYS A 1 82 ? -16.149 -5.387 18.454 1.00 97.50 82 LYS A CA 1
ATOM 638 C C . LYS A 1 82 ? -15.777 -4.006 17.920 1.00 97.50 82 LYS A C 1
ATOM 640 O O . LYS A 1 82 ? -15.893 -3.031 18.664 1.00 97.50 82 LYS A O 1
ATOM 645 N N . ILE A 1 83 ? -15.313 -3.915 16.674 1.00 94.25 83 ILE A N 1
ATOM 646 C CA . ILE A 1 83 ? -14.888 -2.666 16.049 1.00 94.25 83 ILE A CA 1
ATOM 647 C C . ILE A 1 83 ? -15.987 -2.217 15.090 1.00 94.25 83 ILE A C 1
ATOM 649 O O . ILE A 1 83 ? -16.257 -2.845 14.072 1.00 94.25 83 ILE A O 1
ATOM 653 N N . ASN A 1 84 ? -16.641 -1.104 15.420 1.00 93.56 84 ASN A N 1
ATOM 654 C CA . ASN A 1 84 ? -17.632 -0.510 14.531 1.00 93.56 84 ASN A CA 1
ATOM 655 C C . ASN A 1 84 ? -16.943 0.194 13.359 1.00 93.56 84 ASN A C 1
ATOM 657 O O . ASN A 1 84 ? -15.947 0.901 13.548 1.00 93.56 84 ASN A O 1
ATOM 661 N N . PHE A 1 85 ? -17.535 0.084 12.171 1.00 90.25 8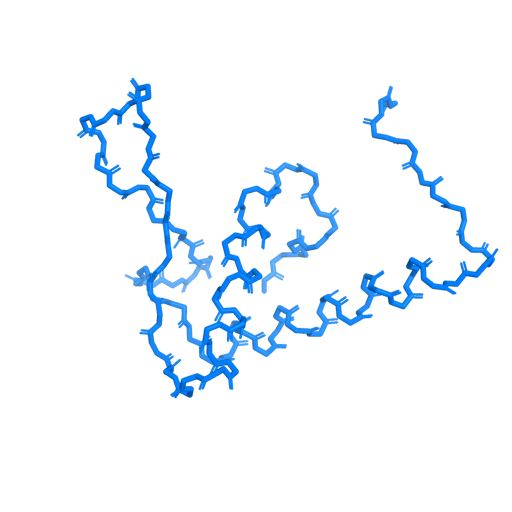5 PHE A N 1
ATOM 662 C CA . PHE A 1 85 ? -17.148 0.914 11.036 1.00 90.25 85 PHE A CA 1
ATOM 663 C C . PHE A 1 85 ? -17.330 2.400 11.366 1.00 90.25 85 PHE A C 1
ATOM 665 O O . PHE A 1 85 ? -18.282 2.796 12.042 1.00 90.25 85 PHE A O 1
ATOM 672 N N . LYS A 1 86 ? -16.402 3.221 10.873 1.00 85.19 86 LYS A N 1
ATOM 673 C CA . LYS A 1 86 ? -16.475 4.681 10.951 1.00 85.19 86 LYS A CA 1
ATOM 674 C C . LYS A 1 86 ? -16.952 5.214 9.610 1.00 85.19 86 LYS A C 1
ATOM 676 O O . LYS A 1 86 ? -16.472 4.763 8.572 1.00 85.19 86 LYS A O 1
ATOM 681 N N . ASP A 1 87 ? -17.875 6.164 9.648 1.00 78.94 87 ASP A N 1
ATOM 682 C CA . ASP A 1 87 ? -18.303 6.866 8.445 1.00 78.94 87 ASP A CA 1
ATOM 683 C C . ASP A 1 87 ? -17.182 7.790 7.941 1.00 78.94 87 ASP A C 1
ATOM 685 O O . ASP A 1 87 ? -16.394 8.323 8.726 1.00 78.94 87 ASP A O 1
ATOM 689 N N . SER A 1 88 ? -17.101 7.954 6.626 1.00 70.12 88 SER A N 1
ATOM 690 C CA . SER A 1 88 ? -16.135 8.824 5.956 1.00 70.12 88 SER A CA 1
ATOM 691 C C . SER A 1 88 ? -16.575 10.292 5.880 1.00 70.12 88 SER A C 1
ATOM 693 O O . SER A 1 88 ? -15.764 11.123 5.477 1.00 70.12 88 SER A O 1
ATOM 695 N N . GLU A 1 89 ? -17.826 10.613 6.237 1.00 58.97 89 GLU A N 1
ATOM 696 C CA . GLU A 1 89 ? -18.430 11.952 6.079 1.00 58.97 89 GLU A CA 1
ATOM 697 C C . GLU A 1 89 ? -18.480 12.831 7.355 1.00 58.97 89 GLU A C 1
ATOM 699 O O . GLU A 1 89 ? -19.302 13.745 7.432 1.00 58.97 89 GLU A O 1
ATOM 704 N N . VAL A 1 90 ? -17.595 12.624 8.341 1.00 43.91 90 VAL A N 1
ATOM 705 C CA . VAL A 1 90 ? -17.420 13.565 9.479 1.00 43.91 90 VAL A CA 1
ATOM 706 C C . VAL A 1 90 ? -16.113 14.338 9.372 1.00 43.91 90 VAL A C 1
ATOM 708 O O . VAL A 1 90 ? -15.056 13.685 9.221 1.00 43.91 90 VAL A O 1
#

pLDDT: mean 88.78, std 9.76, range [43.91, 97.5]

Foldseek 3Di:
DPLLVPDPVNVVVLVQLVVVLVCCVVPVDFWDWTFDQDPVPNVVPTHIDDDPPDPDSTDGPVNNVVSVVSVVVVVVLVPDPVHDDDDPPD

Secondary structure (DSSP, 8-state):
---STT-GGGHHHHHHHHHHHHHHHHH--S-B--EEE-STTGGG-EEEPPPTT-SSSPBPHHHHHHHHHHHHHHHHHHT-TTSPPPPS--

Sequence (90 aa):
MGLICSDTLRTKAMQLMCYVWMYHKSTRCEKISAGIISFRNLSNGTMKLKIKNSQTDLIDSSSIVSFEKELEGLISEIMDPKINFKDSEV

Radius of gyration: 14.85 Å; chains: 1; bounding box: 33×30×40 Å